Protein AF-A0A4V2GDL2-F1 (afdb_monomer)

Structure (mmCIF, N/CA/C/O backbone):
data_AF-A0A4V2GDL2-F1
#
_entry.id   AF-A0A4V2GDL2-F1
#
loop_
_atom_site.group_PDB
_atom_site.id
_atom_site.type_symbol
_atom_site.label_atom_id
_atom_site.label_alt_id
_atom_site.label_comp_id
_atom_site.label_asym_id
_atom_site.label_entity_id
_atom_site.label_seq_id
_atom_site.pdbx_PDB_ins_code
_atom_site.Cartn_x
_atom_site.Cartn_y
_atom_site.Cartn_z
_atom_site.occupancy
_atom_site.B_iso_or_equiv
_atom_site.auth_seq_id
_atom_site.auth_comp_id
_atom_site.auth_asym_id
_atom_site.auth_atom_id
_atom_site.pdbx_PDB_model_num
ATOM 1 N N . MET A 1 1 ? 11.907 3.467 -15.806 1.00 55.88 1 MET A N 1
ATOM 2 C CA . MET A 1 1 ? 11.572 4.169 -14.546 1.00 55.88 1 MET A CA 1
ATOM 3 C C . MET A 1 1 ? 10.064 4.103 -14.347 1.00 55.88 1 MET A C 1
ATOM 5 O O . MET A 1 1 ? 9.341 4.509 -15.246 1.00 55.88 1 MET A O 1
ATOM 9 N N . LEU A 1 2 ? 9.582 3.550 -13.229 1.00 68.50 2 LEU A N 1
ATOM 10 C CA . LEU A 1 2 ? 8.146 3.428 -12.927 1.00 68.50 2 LEU A CA 1
ATOM 11 C C . LEU A 1 2 ? 7.636 4.712 -12.253 1.00 68.50 2 LEU A C 1
ATOM 13 O O . LEU A 1 2 ? 7.306 4.716 -11.073 1.00 68.50 2 LEU A O 1
ATOM 17 N N . VAL A 1 3 ? 7.599 5.824 -12.992 1.00 72.19 3 VAL A N 1
ATOM 18 C CA . VAL A 1 3 ? 7.192 7.138 -12.443 1.00 72.19 3 VAL A CA 1
ATOM 19 C C . VAL A 1 3 ? 5.778 7.085 -11.831 1.00 72.19 3 VAL A C 1
ATOM 21 O O . VAL A 1 3 ? 5.498 7.749 -10.837 1.00 72.19 3 VAL A O 1
ATOM 24 N N . GLY A 1 4 ? 4.907 6.216 -12.357 1.00 79.56 4 GLY A N 1
ATOM 25 C CA . GLY A 1 4 ? 3.554 5.992 -11.841 1.00 79.56 4 GLY A CA 1
ATOM 26 C C . GLY A 1 4 ? 3.469 5.335 -10.455 1.00 79.56 4 GLY A C 1
ATOM 27 O O . GLY A 1 4 ? 2.401 5.376 -9.845 1.00 79.56 4 GLY A O 1
ATOM 28 N N . THR A 1 5 ? 4.560 4.772 -9.917 1.00 84.81 5 THR A N 1
ATOM 29 C CA . THR A 1 5 ? 4.551 4.134 -8.587 1.00 84.81 5 THR A CA 1
ATOM 30 C C . THR A 1 5 ? 4.187 5.123 -7.486 1.00 84.81 5 THR A C 1
ATOM 32 O O . THR A 1 5 ? 3.469 4.753 -6.564 1.00 84.81 5 THR A O 1
ATOM 35 N N . PHE A 1 6 ? 4.590 6.391 -7.609 1.00 86.75 6 PHE A N 1
ATOM 36 C CA . PHE A 1 6 ? 4.191 7.448 -6.677 1.00 86.75 6 PHE A CA 1
ATOM 37 C C . PHE A 1 6 ? 2.664 7.581 -6.575 1.00 86.75 6 PHE A C 1
ATOM 39 O O . PHE A 1 6 ? 2.104 7.561 -5.480 1.00 86.75 6 PHE A O 1
ATOM 46 N N . VAL A 1 7 ? 1.985 7.663 -7.723 1.00 89.50 7 VAL A N 1
ATOM 47 C CA . VAL A 1 7 ? 0.522 7.791 -7.782 1.00 89.50 7 VAL A CA 1
ATOM 48 C C . VAL A 1 7 ? -0.136 6.543 -7.196 1.00 89.50 7 VAL A C 1
ATOM 50 O O . VAL A 1 7 ? -1.041 6.652 -6.370 1.00 89.50 7 VAL A O 1
ATOM 53 N N . GLY A 1 8 ? 0.364 5.357 -7.560 1.00 88.31 8 GLY A N 1
ATOM 54 C CA . GLY A 1 8 ? -0.108 4.092 -6.995 1.00 88.31 8 GLY A CA 1
ATOM 55 C C . GLY A 1 8 ? 0.044 4.030 -5.473 1.00 88.31 8 GLY A C 1
ATOM 56 O O . GLY A 1 8 ? -0.871 3.594 -4.779 1.00 88.31 8 GLY A O 1
ATOM 57 N N . LEU A 1 9 ? 1.159 4.527 -4.941 1.00 91.06 9 LEU A N 1
ATOM 58 C CA . LEU A 1 9 ? 1.449 4.541 -3.510 1.00 91.06 9 LEU A CA 1
ATOM 59 C C . LEU A 1 9 ? 0.486 5.461 -2.751 1.00 91.06 9 LEU A C 1
ATOM 61 O O . LEU A 1 9 ? -0.058 5.048 -1.729 1.00 91.06 9 LEU A O 1
ATOM 65 N N . VAL A 1 10 ? 0.184 6.651 -3.282 1.00 92.88 10 VAL A N 1
ATOM 66 C CA . VAL A 1 10 ? -0.840 7.543 -2.707 1.00 92.88 10 VAL A CA 1
ATOM 67 C C . VAL A 1 10 ? -2.207 6.859 -2.674 1.00 92.88 10 VAL A C 1
ATOM 69 O O . VAL A 1 10 ? -2.852 6.830 -1.626 1.00 92.88 10 VAL A O 1
ATOM 72 N N . VAL A 1 11 ? -2.640 6.270 -3.793 1.00 94.00 11 VAL A N 1
ATOM 73 C CA . VAL A 1 11 ? -3.942 5.591 -3.890 1.00 94.00 11 VAL A CA 1
ATOM 74 C C . VAL A 1 11 ? -4.044 4.465 -2.865 1.00 94.00 11 VAL A C 1
ATOM 76 O O . VAL A 1 11 ? -5.012 4.396 -2.109 1.00 94.00 11 VAL A O 1
ATOM 79 N N . VAL A 1 12 ? -3.032 3.603 -2.798 1.00 94.31 12 VAL A N 1
ATOM 80 C CA . VAL A 1 12 ? -3.029 2.440 -1.908 1.00 94.31 12 VAL A CA 1
ATOM 81 C C . VAL A 1 12 ? -3.000 2.848 -0.430 1.00 94.31 12 VAL A C 1
ATOM 83 O O . VAL A 1 12 ? -3.705 2.247 0.381 1.00 94.31 12 VAL A O 1
ATOM 86 N N . VAL A 1 13 ? -2.263 3.905 -0.076 1.00 93.38 13 VAL A N 1
ATOM 87 C CA . VAL A 1 13 ? -2.258 4.471 1.282 1.00 93.38 13 VAL A CA 1
ATOM 88 C C . VAL A 1 13 ? -3.645 4.990 1.672 1.00 93.38 13 VAL A C 1
ATOM 90 O O . VAL A 1 13 ? -4.145 4.676 2.755 1.00 93.38 13 VAL A O 1
ATOM 93 N N . VAL A 1 14 ? -4.309 5.737 0.785 1.00 93.44 14 VAL A N 1
ATOM 94 C CA . VAL A 1 14 ? -5.670 6.242 1.031 1.00 93.44 14 VAL A CA 1
ATOM 95 C C . VAL A 1 14 ? -6.654 5.084 1.197 1.00 93.44 14 VAL A C 1
ATOM 97 O O . VAL A 1 14 ? -7.435 5.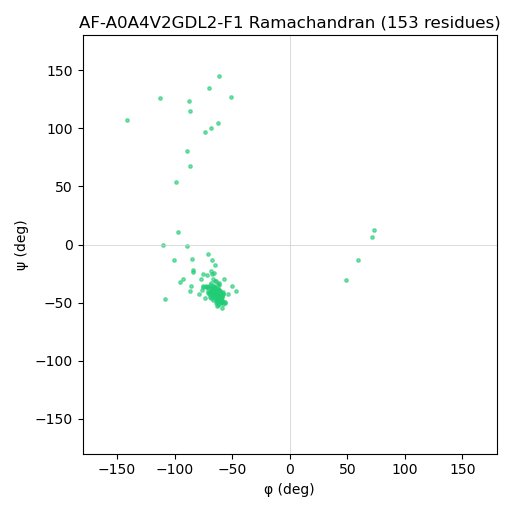077 2.150 1.00 93.44 14 VAL A O 1
ATOM 100 N N . VAL A 1 15 ? -6.594 4.086 0.309 1.00 92.62 15 VAL A N 1
ATOM 101 C CA . VAL A 1 15 ? -7.449 2.892 0.362 1.00 92.62 15 VAL A CA 1
ATOM 102 C C . VAL A 1 15 ? -7.237 2.129 1.670 1.00 92.62 15 VAL A C 1
ATOM 104 O O . VAL A 1 15 ? -8.216 1.828 2.352 1.00 92.62 15 VAL A O 1
ATOM 107 N N . GLY A 1 16 ? -5.987 1.877 2.072 1.00 89.88 16 GLY A N 1
ATOM 108 C CA . GLY A 1 16 ? -5.660 1.176 3.317 1.00 89.88 16 GLY A CA 1
ATOM 109 C C . GLY A 1 16 ? -6.202 1.886 4.562 1.00 89.88 16 GLY A C 1
ATOM 110 O O . GLY A 1 16 ? -6.859 1.263 5.399 1.00 89.88 16 GLY A O 1
ATOM 111 N N . ALA A 1 17 ? -6.014 3.205 4.658 1.00 90.88 17 ALA A N 1
ATOM 112 C CA . ALA A 1 17 ? -6.530 4.005 5.770 1.00 90.88 17 ALA A CA 1
ATOM 113 C C . ALA A 1 17 ? -8.072 4.083 5.780 1.00 90.88 17 ALA A C 1
ATOM 115 O O . ALA A 1 17 ? -8.715 3.995 6.835 1.00 90.88 17 ALA A O 1
ATOM 116 N N . MET A 1 18 ? -8.704 4.226 4.612 1.00 89.75 18 MET A N 1
ATOM 117 C CA . MET A 1 18 ? -10.165 4.282 4.499 1.00 89.75 18 MET A CA 1
ATOM 118 C C . MET A 1 18 ? -10.837 2.947 4.809 1.00 89.75 18 MET A C 1
ATOM 120 O O . MET A 1 18 ? -11.901 2.949 5.428 1.00 89.75 18 MET A O 1
ATOM 124 N N . PHE A 1 19 ? -10.208 1.826 4.451 1.00 88.69 19 PHE A N 1
ATOM 125 C CA . PHE A 1 19 ? -10.763 0.488 4.645 1.00 88.69 19 PHE A CA 1
ATOM 126 C C . PHE A 1 19 ? -11.188 0.238 6.097 1.00 88.69 19 PHE A C 1
ATOM 128 O O . PHE A 1 19 ? -12.282 -0.260 6.352 1.00 88.69 19 PHE A O 1
ATOM 135 N N . ILE A 1 20 ? -10.371 0.665 7.064 1.00 84.12 20 ILE A N 1
ATOM 136 C CA . ILE A 1 20 ? -10.699 0.516 8.484 1.00 84.12 20 ILE A CA 1
ATOM 137 C C . ILE A 1 20 ? -11.548 1.676 9.028 1.00 84.12 20 ILE A C 1
ATOM 139 O O . ILE A 1 20 ? -12.494 1.451 9.783 1.00 84.12 20 ILE A O 1
ATOM 143 N N . THR A 1 21 ? -11.270 2.924 8.633 1.00 84.12 21 THR A N 1
ATOM 144 C CA . THR A 1 21 ? -12.024 4.088 9.142 1.00 84.12 21 THR A CA 1
ATOM 145 C C . THR A 1 21 ? -13.485 4.118 8.685 1.00 84.12 21 THR A C 1
ATOM 147 O O . THR A 1 21 ? -14.341 4.635 9.406 1.00 84.12 21 THR A O 1
ATOM 150 N N . ALA A 1 22 ? -13.812 3.494 7.550 1.00 82.62 22 ALA A N 1
ATOM 151 C CA . ALA A 1 22 ? -15.188 3.328 7.088 1.00 82.62 22 ALA A CA 1
ATOM 152 C C . ALA A 1 22 ? -16.041 2.482 8.050 1.00 82.62 22 ALA A C 1
ATOM 154 O O . ALA A 1 22 ? -17.228 2.763 8.228 1.00 82.62 22 ALA A O 1
ATOM 155 N N . GLU A 1 23 ? -15.446 1.489 8.712 1.00 80.44 23 GLU A N 1
ATOM 156 C CA . GLU A 1 23 ? -16.153 0.653 9.683 1.00 80.44 23 GLU A CA 1
ATOM 157 C C . GLU A 1 23 ? -16.392 1.354 11.016 1.00 80.44 23 GLU A C 1
ATOM 159 O O . GLU A 1 23 ? -17.465 1.195 11.601 1.00 80.44 23 GLU A O 1
ATOM 164 N N . TYR A 1 24 ? -15.436 2.178 11.466 1.00 78.06 24 TYR A N 1
ATOM 165 C CA . TYR A 1 24 ? -15.639 3.053 12.624 1.00 78.06 24 TYR A CA 1
ATOM 166 C C . TYR A 1 24 ? -16.826 3.993 12.387 1.00 78.06 24 TYR A C 1
ATOM 168 O O . TYR A 1 24 ? -17.673 4.152 13.264 1.00 78.06 24 TYR A O 1
ATOM 176 N N . ARG A 1 25 ? -16.928 4.564 11.180 1.00 74.38 25 ARG A N 1
ATOM 177 C CA . ARG A 1 25 ? -17.980 5.527 10.827 1.00 74.38 25 ARG A CA 1
ATOM 178 C C . ARG A 1 25 ? -19.376 4.904 10.748 1.00 74.38 25 ARG A C 1
ATOM 180 O O . ARG A 1 25 ? -20.350 5.571 11.072 1.00 74.38 25 ARG A O 1
ATOM 187 N N . ARG A 1 26 ? -19.476 3.638 10.328 1.00 75.06 26 ARG A N 1
ATOM 188 C CA . ARG A 1 26 ? -20.748 2.896 10.222 1.00 75.06 26 ARG A CA 1
ATOM 189 C C . ARG A 1 26 ? -21.135 2.149 11.505 1.00 75.06 26 ARG A C 1
ATOM 191 O O . ARG A 1 26 ? -22.169 1.497 11.529 1.00 75.06 26 ARG A O 1
ATOM 198 N N . GLY A 1 27 ? -20.312 2.202 12.557 1.00 65.75 27 GLY A N 1
ATOM 199 C CA . GLY A 1 27 ? -20.581 1.514 13.827 1.00 65.75 27 GLY A CA 1
ATOM 200 C C . GLY A 1 27 ? -20.438 -0.015 13.782 1.00 65.75 27 GLY A C 1
ATOM 201 O O . GLY A 1 27 ? -20.700 -0.675 14.788 1.00 65.75 27 GLY A O 1
ATOM 202 N N . LEU A 1 28 ? -19.959 -0.575 12.663 1.00 65.50 28 LEU A N 1
ATOM 203 C CA . LEU A 1 28 ? -19.867 -2.023 12.408 1.00 65.50 28 LEU A CA 1
ATOM 204 C C . LEU A 1 28 ? -18.889 -2.747 13.340 1.00 65.50 28 LEU A C 1
ATOM 206 O O . LEU A 1 28 ? -18.964 -3.955 13.527 1.00 65.50 28 LEU A O 1
ATOM 210 N N . ILE A 1 29 ? -17.993 -2.012 13.994 1.00 64.25 29 ILE A N 1
ATOM 211 C CA . ILE A 1 29 ? -17.064 -2.590 14.966 1.00 64.25 29 ILE A CA 1
ATOM 212 C C . ILE A 1 29 ? -17.816 -3.231 16.136 1.00 64.25 29 ILE A C 1
ATOM 214 O O . ILE A 1 29 ? -17.366 -4.250 16.644 1.00 64.25 29 ILE A O 1
ATOM 218 N N . ARG A 1 30 ? -18.978 -2.704 16.548 1.00 59.97 30 ARG A N 1
ATOM 219 C CA . ARG A 1 30 ? -19.742 -3.313 17.651 1.00 59.97 30 ARG A CA 1
ATOM 220 C C . ARG A 1 30 ? -20.334 -4.665 17.252 1.00 59.97 30 ARG A C 1
ATOM 222 O O . ARG A 1 30 ? -20.190 -5.607 18.016 1.00 59.97 30 ARG A O 1
ATOM 229 N N . THR A 1 31 ? -20.901 -4.780 16.049 1.00 60.78 31 THR A N 1
ATOM 230 C CA . THR A 1 31 ? -21.492 -6.030 15.533 1.00 60.78 31 THR A CA 1
ATOM 231 C C . THR A 1 31 ? -20.445 -7.116 15.287 1.00 60.78 31 THR A C 1
ATOM 233 O O . THR A 1 31 ? -20.686 -8.290 15.558 1.00 60.78 31 THR A O 1
ATOM 236 N N . THR A 1 32 ? -19.247 -6.741 14.835 1.00 60.53 32 THR A N 1
ATOM 237 C CA . THR A 1 32 ? -18.150 -7.700 14.636 1.00 60.53 32 THR A CA 1
ATOM 238 C C . THR A 1 32 ? -17.573 -8.176 15.970 1.00 60.53 32 THR A C 1
ATOM 240 O O . THR A 1 32 ? 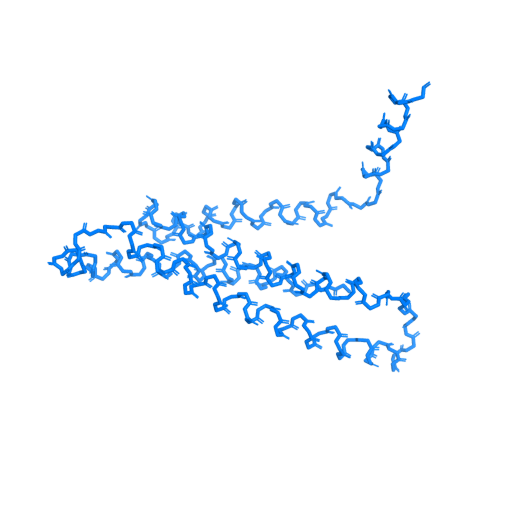-17.235 -9.347 16.118 1.00 60.53 32 THR A O 1
ATOM 243 N N . LEU A 1 33 ? -17.497 -7.289 16.968 1.00 58.12 33 LEU A N 1
ATOM 244 C CA . LEU A 1 33 ? -16.977 -7.618 18.296 1.00 58.12 33 LEU A CA 1
ATOM 245 C C . LEU A 1 33 ? -17.948 -8.430 19.155 1.00 58.12 33 LEU A C 1
ATOM 247 O O . LEU A 1 33 ? -17.489 -9.172 20.019 1.00 58.12 33 LEU A O 1
ATOM 251 N N . THR A 1 34 ? -19.258 -8.329 18.918 1.00 59.28 34 THR A N 1
ATOM 252 C CA . THR A 1 34 ? -20.244 -9.217 19.551 1.00 59.28 34 THR A CA 1
ATOM 253 C C . THR A 1 34 ? -20.194 -10.638 18.989 1.00 59.28 34 THR A C 1
ATOM 255 O O . THR A 1 34 ? -20.534 -11.574 19.700 1.00 59.28 34 THR A O 1
ATOM 258 N N . ALA A 1 35 ? -19.745 -10.811 17.740 1.00 60.69 35 ALA A N 1
ATOM 259 C CA . ALA A 1 35 ? -19.631 -12.117 17.085 1.00 60.69 35 ALA A CA 1
ATOM 260 C C . ALA A 1 35 ? -18.238 -12.765 17.237 1.00 60.69 35 ALA A C 1
ATOM 262 O O . ALA A 1 35 ? -18.123 -13.987 17.247 1.00 60.69 35 ALA A O 1
ATOM 263 N N . SER A 1 36 ? -17.167 -11.971 17.361 1.00 56.25 36 SER A N 1
ATOM 264 C CA . SER A 1 36 ? -15.803 -12.466 17.572 1.00 56.25 36 SER A CA 1
ATOM 265 C C . SER A 1 36 ? -15.033 -11.562 18.551 1.00 56.25 36 SER A C 1
ATOM 267 O O . SER A 1 36 ? -14.618 -10.460 18.181 1.00 56.25 36 SER A O 1
ATOM 269 N N . PRO A 1 37 ? -14.788 -12.001 19.801 1.00 58.56 37 PRO A N 1
ATOM 270 C CA . PRO A 1 37 ? -14.144 -11.169 20.825 1.00 58.56 37 PRO A CA 1
ATOM 271 C C . PRO A 1 37 ? -12.640 -10.916 20.576 1.00 58.56 37 PRO A C 1
ATOM 273 O O . PRO A 1 37 ? -12.022 -10.089 21.249 1.00 58.56 37 PRO A O 1
ATOM 276 N N . GLN A 1 38 ? -12.022 -11.579 19.590 1.00 66.88 38 GLN A N 1
ATOM 277 C CA . GLN A 1 38 ? -10.582 -11.498 19.314 1.00 66.88 38 GLN A CA 1
ATOM 278 C C . GLN A 1 38 ? -10.243 -10.356 18.342 1.00 66.88 38 GLN A C 1
ATOM 280 O O . GLN A 1 38 ? -9.999 -10.566 17.152 1.00 66.88 38 GLN A O 1
ATOM 285 N N . ARG A 1 39 ? -10.165 -9.129 18.876 1.00 67.31 39 ARG A N 1
ATOM 286 C CA . ARG A 1 39 ? -9.916 -7.881 18.116 1.00 67.31 39 ARG A CA 1
ATOM 287 C C . ARG A 1 39 ? -8.708 -7.937 17.170 1.00 67.31 39 ARG A C 1
ATOM 289 O O . ARG A 1 39 ? -8.745 -7.359 16.087 1.00 67.31 39 ARG A O 1
ATOM 296 N N . ILE A 1 40 ? -7.652 -8.646 17.569 1.00 74.50 40 ILE A N 1
ATOM 297 C CA . ILE A 1 40 ? -6.397 -8.752 16.811 1.00 74.50 40 ILE A CA 1
ATOM 298 C C . ILE A 1 40 ? -6.563 -9.635 15.566 1.00 74.50 40 ILE A C 1
ATOM 300 O O . ILE A 1 40 ? -6.013 -9.310 14.518 1.00 74.50 40 ILE A O 1
ATOM 304 N N . ARG A 1 41 ? -7.364 -10.709 15.628 1.00 82.12 41 ARG A N 1
ATOM 305 C CA . ARG A 1 41 ? -7.551 -11.629 14.489 1.00 82.12 41 ARG A CA 1
ATOM 306 C C . ARG A 1 41 ? -8.301 -10.976 13.338 1.00 82.12 41 ARG A C 1
ATOM 308 O O . ARG A 1 41 ? -7.922 -11.161 12.188 1.00 82.12 41 ARG A O 1
ATOM 315 N N . VAL A 1 42 ? -9.313 -10.164 13.641 1.00 81.31 42 VAL A N 1
ATOM 316 C CA . VAL A 1 42 ? -10.056 -9.413 12.618 1.00 81.31 42 VAL A CA 1
ATOM 317 C C . VAL A 1 42 ? -9.148 -8.391 11.934 1.00 81.31 42 VAL A C 1
ATOM 319 O O . VAL A 1 42 ? -9.172 -8.262 10.712 1.00 81.31 42 VAL A O 1
ATOM 322 N N . LEU A 1 43 ? -8.311 -7.687 12.702 1.00 83.50 43 LEU A N 1
ATOM 323 C CA . LEU A 1 43 ? -7.368 -6.722 12.141 1.00 83.50 43 LEU A CA 1
ATOM 324 C C . LEU A 1 43 ? -6.293 -7.410 11.285 1.00 83.50 43 LEU A C 1
ATOM 326 O O . LEU A 1 43 ? -6.010 -6.944 10.185 1.00 83.50 43 LEU A O 1
ATOM 330 N N . ALA A 1 44 ? -5.752 -8.538 11.752 1.00 86.19 44 ALA A N 1
ATOM 331 C CA . ALA A 1 44 ? -4.785 -9.336 11.004 1.00 86.19 44 ALA A CA 1
ATOM 332 C C . ALA A 1 44 ? -5.381 -9.868 9.693 1.00 86.19 44 ALA A C 1
ATOM 334 O O . ALA A 1 44 ? -4.752 -9.740 8.649 1.00 86.19 44 ALA A O 1
ATOM 335 N N . ALA A 1 45 ? -6.615 -10.381 9.714 1.00 88.88 45 ALA A N 1
ATOM 336 C CA . ALA A 1 45 ? -7.298 -10.839 8.506 1.00 88.88 45 ALA A CA 1
ATOM 337 C C . ALA 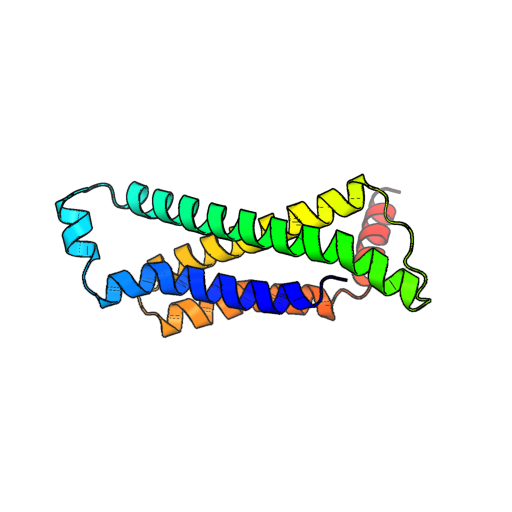A 1 45 ? -7.435 -9.711 7.471 1.00 88.88 45 ALA A C 1
ATOM 339 O O . ALA A 1 45 ? -7.129 -9.898 6.297 1.00 88.88 45 ALA A O 1
ATOM 340 N N . LYS A 1 46 ? -7.819 -8.507 7.906 1.00 88.94 46 LYS A N 1
ATOM 341 C CA . LYS A 1 46 ? -7.902 -7.342 7.016 1.00 88.94 46 LYS A CA 1
ATOM 342 C C . LYS A 1 46 ? -6.552 -6.898 6.483 1.00 88.94 46 LYS A C 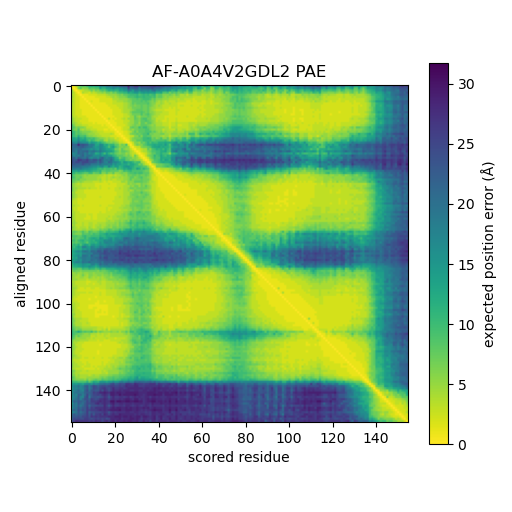1
ATOM 344 O O . LYS A 1 46 ? -6.461 -6.560 5.308 1.00 88.94 46 LYS A O 1
ATOM 349 N N . ALA A 1 47 ? -5.524 -6.901 7.326 1.00 91.56 47 ALA A N 1
ATOM 350 C CA . ALA A 1 47 ? -4.165 -6.594 6.904 1.00 91.56 47 ALA A CA 1
ATOM 351 C C . ALA A 1 47 ? -3.694 -7.584 5.829 1.00 91.56 47 ALA A C 1
ATOM 353 O O . ALA A 1 47 ? -3.172 -7.157 4.804 1.00 91.56 47 ALA A O 1
ATOM 354 N N . VAL A 1 48 ? -3.957 -8.882 6.011 1.00 93.75 48 VAL A N 1
ATOM 355 C CA . VAL A 1 48 ? -3.644 -9.921 5.019 1.00 93.75 48 VAL A CA 1
ATOM 356 C C . VAL A 1 48 ? -4.406 -9.686 3.717 1.00 93.75 48 VAL A C 1
ATOM 358 O O . VAL A 1 48 ? -3.794 -9.704 2.656 1.00 93.75 48 VAL A O 1
ATOM 361 N N . VAL A 1 49 ? -5.713 -9.417 3.775 1.00 94.94 49 VAL A N 1
ATOM 362 C CA . VAL A 1 49 ? -6.530 -9.171 2.574 1.00 94.94 49 VAL A CA 1
ATOM 363 C C . VAL A 1 49 ? -6.049 -7.932 1.823 1.00 94.94 49 VAL A C 1
ATO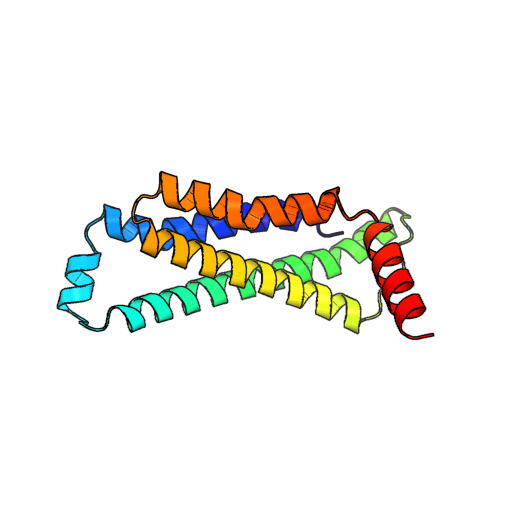M 365 O O . VAL A 1 49 ? -5.770 -8.007 0.629 1.00 94.94 49 VAL A O 1
ATOM 368 N N . VAL A 1 50 ? -5.909 -6.797 2.512 1.00 93.69 50 VAL A N 1
ATOM 369 C CA . VAL A 1 50 ? -5.465 -5.541 1.893 1.00 93.69 50 VAL A CA 1
ATOM 370 C C . VAL A 1 50 ? -4.051 -5.689 1.337 1.00 93.69 50 VAL A C 1
ATOM 372 O O . VAL A 1 50 ? -3.814 -5.303 0.194 1.00 93.69 50 VAL A O 1
ATOM 375 N N . GLY A 1 51 ? -3.135 -6.298 2.093 1.00 92.56 51 GLY A N 1
ATOM 376 C CA . GLY A 1 51 ? -1.768 -6.569 1.651 1.00 92.56 51 GLY A CA 1
ATOM 377 C C . GLY A 1 51 ? -1.713 -7.486 0.429 1.00 92.56 51 GLY A C 1
ATOM 378 O O . GLY A 1 51 ? -1.033 -7.165 -0.537 1.00 92.56 51 GLY A O 1
ATOM 379 N N . ALA A 1 52 ? -2.472 -8.584 0.412 1.00 94.31 52 ALA A N 1
ATOM 380 C CA . ALA A 1 52 ? -2.494 -9.518 -0.713 1.00 94.31 52 ALA A CA 1
ATOM 381 C C . ALA A 1 52 ? -3.067 -8.877 -1.986 1.00 94.31 52 ALA A C 1
ATOM 383 O O . ALA A 1 52 ? -2.464 -8.975 -3.053 1.00 94.31 52 ALA A O 1
ATOM 384 N N . VAL A 1 53 ? -4.198 -8.174 -1.877 1.00 95.69 53 VAL A N 1
ATOM 385 C CA . VAL A 1 53 ? -4.838 -7.503 -3.021 1.00 95.69 53 VAL A CA 1
ATOM 386 C C . VAL A 1 53 ? -3.909 -6.447 -3.615 1.00 95.69 53 VAL A C 1
ATOM 388 O O . VAL A 1 53 ? -3.718 -6.393 -4.831 1.00 95.69 53 VAL A O 1
ATOM 391 N N . THR A 1 54 ? -3.298 -5.621 -2.768 1.00 93.69 54 THR A N 1
ATOM 392 C CA . THR A 1 54 ? -2.394 -4.549 -3.214 1.00 93.69 54 THR A CA 1
ATOM 393 C C . THR A 1 54 ? -1.078 -5.094 -3.759 1.00 93.69 54 THR A C 1
ATOM 395 O O . THR A 1 54 ? -0.605 -4.588 -4.775 1.00 93.69 54 THR A O 1
ATOM 398 N N . PHE A 1 55 ? -0.544 -6.171 -3.172 1.00 94.69 55 PHE A N 1
ATOM 399 C CA . PHE A 1 55 ? 0.617 -6.884 -3.699 1.00 94.69 55 PHE A CA 1
ATOM 400 C C . PHE A 1 55 ? 0.355 -7.407 -5.110 1.00 94.69 55 PHE A C 1
ATOM 402 O O . PHE A 1 55 ? 1.098 -7.074 -6.027 1.00 94.69 55 PHE A O 1
ATOM 409 N N . VAL A 1 56 ? -0.720 -8.179 -5.301 1.00 95.81 56 VAL A N 1
ATOM 410 C CA . VAL A 1 56 ? -1.063 -8.773 -6.602 1.00 95.81 56 VAL A CA 1
ATOM 411 C C . VAL A 1 56 ? -1.320 -7.685 -7.640 1.00 95.81 56 VAL A C 1
ATOM 413 O O . VAL A 1 56 ? -0.782 -7.748 -8.743 1.00 95.81 56 VAL A O 1
ATOM 416 N N . THR A 1 57 ? -2.075 -6.646 -7.281 1.00 92.69 57 THR A N 1
ATOM 417 C CA . THR A 1 57 ? -2.369 -5.529 -8.192 1.00 92.69 57 THR A CA 1
ATOM 418 C C . THR A 1 57 ? -1.091 -4.790 -8.597 1.00 92.69 57 THR A C 1
ATOM 420 O O . THR A 1 57 ? -0.873 -4.533 -9.780 1.00 92.69 57 THR A O 1
ATOM 423 N N . GLY A 1 58 ? -0.215 -4.484 -7.634 1.00 91.56 58 GLY A N 1
ATOM 424 C CA . GLY A 1 58 ? 1.063 -3.818 -7.884 1.00 91.56 58 GLY A CA 1
ATOM 425 C C . GLY A 1 58 ? 2.029 -4.670 -8.705 1.00 91.56 58 GLY A C 1
ATOM 426 O O . GLY A 1 58 ? 2.676 -4.158 -9.616 1.00 91.56 58 GLY A O 1
ATOM 427 N N . LEU A 1 59 ? 2.083 -5.974 -8.428 1.00 92.25 59 LEU A N 1
ATOM 428 C CA . LEU A 1 59 ? 2.899 -6.939 -9.158 1.00 92.25 59 LEU A CA 1
ATOM 429 C C . LEU A 1 59 ? 2.473 -7.019 -10.627 1.00 92.25 59 LEU A C 1
ATOM 431 O O . LEU A 1 59 ? 3.318 -6.917 -11.514 1.00 92.25 59 LEU A O 1
ATOM 435 N N . LEU A 1 60 ? 1.167 -7.146 -10.888 1.00 92.00 60 LEU A N 1
ATOM 436 C CA . LEU A 1 60 ? 0.618 -7.187 -12.244 1.00 92.00 60 LEU A CA 1
ATOM 437 C C . LEU A 1 60 ? 0.862 -5.871 -12.983 1.00 92.00 60 LEU A C 1
ATOM 439 O O . LEU A 1 60 ? 1.338 -5.888 -14.116 1.00 92.00 60 LEU A O 1
ATOM 443 N N . ALA A 1 61 ? 0.604 -4.731 -12.338 1.00 89.81 61 ALA A N 1
ATOM 444 C CA . ALA A 1 61 ? 0.854 -3.422 -12.932 1.00 89.81 61 ALA A CA 1
ATOM 445 C C . ALA A 1 61 ? 2.338 -3.240 -13.292 1.00 89.81 61 ALA A C 1
ATOM 447 O O . ALA A 1 61 ? 2.659 -2.841 -14.411 1.00 89.81 61 ALA A O 1
ATOM 448 N N . ALA A 1 62 ? 3.253 -3.585 -12.381 1.00 87.31 62 ALA A N 1
ATOM 449 C CA . ALA A 1 62 ? 4.687 -3.492 -12.627 1.00 87.31 62 ALA A CA 1
ATOM 450 C C . ALA A 1 62 ? 5.144 -4.459 -13.729 1.00 87.31 62 ALA A C 1
ATOM 452 O O . ALA A 1 62 ? 5.905 -4.055 -14.605 1.00 87.31 62 ALA A O 1
ATOM 453 N N . ALA A 1 63 ? 4.649 -5.700 -13.739 1.00 86.94 63 ALA A N 1
ATOM 454 C CA . ALA A 1 63 ? 4.962 -6.680 -14.777 1.00 86.94 63 ALA A CA 1
ATOM 455 C C . ALA A 1 63 ? 4.511 -6.206 -16.167 1.00 86.94 63 ALA A C 1
ATOM 457 O O . ALA A 1 63 ? 5.284 -6.278 -17.122 1.00 86.94 63 ALA A O 1
ATOM 458 N N . VAL A 1 64 ? 3.296 -5.656 -16.273 1.00 86.94 64 VAL A N 1
ATOM 459 C CA . VAL A 1 64 ? 2.775 -5.072 -17.517 1.00 86.94 64 VAL A CA 1
ATOM 460 C C . VAL A 1 64 ? 3.656 -3.906 -17.959 1.00 86.94 64 VAL A C 1
ATOM 462 O O . VAL A 1 64 ? 4.134 -3.886 -19.090 1.00 86.94 64 VAL A O 1
ATOM 465 N N . VAL A 1 65 ? 3.944 -2.950 -17.076 1.00 86.38 65 VAL A N 1
ATOM 466 C CA . VAL A 1 65 ? 4.739 -1.774 -17.457 1.00 86.38 65 VAL A CA 1
ATOM 467 C C . VAL A 1 65 ? 6.170 -2.154 -17.844 1.00 86.38 65 VAL A C 1
ATOM 469 O O . VAL A 1 65 ? 6.703 -1.582 -18.790 1.00 86.38 65 VAL A O 1
ATOM 472 N N . VAL A 1 66 ? 6.794 -3.129 -17.180 1.00 82.62 66 VAL A N 1
ATOM 473 C CA . VAL A 1 66 ? 8.139 -3.601 -17.549 1.00 82.62 66 VAL A CA 1
ATOM 474 C C . VAL A 1 66 ? 8.115 -4.326 -18.900 1.00 82.62 66 VAL A C 1
ATOM 476 O O . VAL A 1 66 ? 8.916 -3.998 -19.774 1.00 82.62 66 VAL A O 1
ATOM 479 N N . ALA A 1 67 ? 7.161 -5.233 -19.126 1.00 80.88 67 ALA A N 1
ATOM 480 C CA . ALA A 1 67 ? 7.070 -5.995 -20.373 1.00 80.88 67 ALA A CA 1
ATOM 481 C C . ALA A 1 67 ? 6.735 -5.116 -21.592 1.00 80.88 67 ALA A C 1
ATOM 483 O O . ALA A 1 67 ? 7.330 -5.268 -22.663 1.00 80.88 67 ALA A O 1
ATOM 484 N N . PHE A 1 68 ? 5.788 -4.186 -21.444 1.00 78.81 68 PHE A N 1
ATOM 485 C CA . PHE A 1 68 ? 5.350 -3.309 -22.532 1.00 78.81 68 PHE A CA 1
ATOM 486 C C . PHE A 1 68 ? 6.227 -2.065 -22.676 1.00 78.81 68 PHE A C 1
ATOM 488 O O . PHE A 1 68 ? 6.511 -1.647 -23.798 1.00 78.81 68 PHE A O 1
ATOM 495 N N . GLY A 1 69 ? 6.719 -1.506 -21.570 1.00 72.00 69 GLY A N 1
ATOM 496 C CA . GLY A 1 69 ? 7.570 -0.317 -21.576 1.00 72.00 69 GLY A CA 1
ATOM 497 C C . GLY A 1 69 ? 8.867 -0.536 -22.347 1.00 72.00 69 GLY A C 1
ATOM 498 O O . GLY A 1 69 ? 9.255 0.326 -23.130 1.00 72.00 69 GLY A O 1
ATOM 499 N N . GLN A 1 70 ? 9.487 -1.715 -22.219 1.00 68.75 70 GLN A N 1
ATOM 500 C CA . GLN A 1 70 ? 10.682 -2.083 -22.991 1.00 68.75 70 GLN A CA 1
ATOM 501 C C . GLN A 1 70 ? 10.403 -2.165 -24.501 1.00 68.75 70 GLN A C 1
ATOM 503 O O . GLN A 1 70 ? 11.235 -1.755 -25.307 1.00 68.75 70 GLN A O 1
ATOM 508 N N . ARG A 1 71 ? 9.228 -2.670 -24.904 1.00 66.38 71 ARG A N 1
ATOM 509 C CA . ARG A 1 71 ? 8.838 -2.769 -26.323 1.00 66.38 71 ARG A CA 1
ATOM 510 C C . ARG A 1 71 ? 8.579 -1.392 -26.933 1.00 66.38 71 ARG A C 1
ATOM 512 O O . ARG A 1 71 ? 9.077 -1.103 -28.015 1.00 66.38 71 ARG A O 1
ATOM 519 N N . VAL A 1 72 ? 7.853 -0.537 -26.216 1.00 68.06 72 VAL A N 1
ATOM 520 C CA . VAL A 1 72 ? 7.518 0.820 -26.670 1.00 68.06 72 VAL A CA 1
ATOM 521 C C . VAL A 1 72 ? 8.756 1.723 -26.708 1.00 68.06 72 VAL A C 1
ATOM 523 O O . VAL A 1 72 ? 8.926 2.467 -27.668 1.00 68.06 72 VAL A O 1
ATOM 526 N N . LEU A 1 73 ? 9.663 1.650 -25.724 1.00 65.00 73 LEU A N 1
ATOM 527 C CA . LEU A 1 73 ? 10.887 2.469 -25.738 1.00 65.00 73 LEU A CA 1
ATOM 528 C C . LEU A 1 73 ? 11.851 2.083 -26.863 1.00 65.00 73 LEU A C 1
ATOM 530 O O . LEU A 1 73 ? 12.433 2.973 -27.481 1.00 65.00 73 LEU A O 1
ATOM 534 N N . ARG A 1 74 ? 11.973 0.785 -27.173 1.00 62.72 74 ARG A N 1
ATOM 535 C CA . ARG A 1 74 ? 12.767 0.318 -28.321 1.00 62.72 74 ARG A CA 1
ATOM 536 C C . ARG A 1 74 ? 12.181 0.791 -29.652 1.00 62.72 74 ARG A C 1
ATOM 538 O O . ARG A 1 74 ? 12.942 1.165 -30.534 1.00 62.72 74 ARG A O 1
ATOM 545 N N . GLY A 1 75 ? 10.851 0.839 -29.772 1.00 62.47 75 GLY A N 1
ATOM 546 C CA . GLY A 1 75 ? 10.170 1.399 -30.945 1.00 62.47 75 GLY A CA 1
ATOM 547 C C . GLY A 1 75 ? 10.372 2.909 -31.128 1.00 62.47 75 GLY A C 1
ATOM 548 O O . GLY A 1 75 ? 10.320 3.392 -32.251 1.00 62.47 75 GLY A O 1
ATOM 549 N N . ASN A 1 76 ? 10.660 3.641 -30.047 1.00 67.44 76 ASN A N 1
ATOM 550 C CA . ASN A 1 76 ? 10.892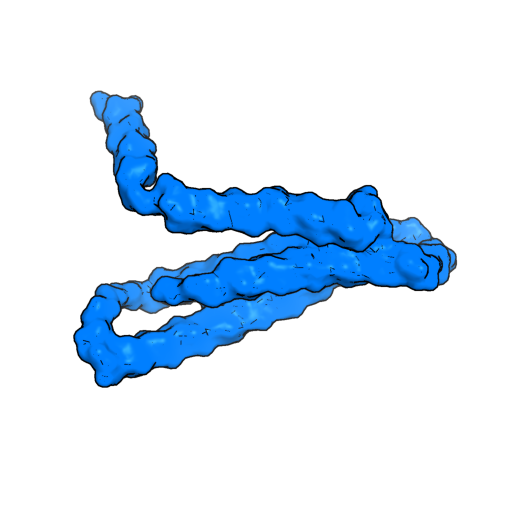 5.090 -30.058 1.00 67.44 76 ASN A CA 1
ATOM 551 C C . ASN A 1 76 ? 12.386 5.481 -30.098 1.00 67.44 76 ASN A C 1
ATOM 553 O O . ASN A 1 76 ? 12.718 6.642 -29.872 1.00 67.44 76 ASN A O 1
ATOM 557 N N . GLY A 1 77 ? 13.300 4.533 -30.343 1.00 56.03 77 GLY A N 1
ATOM 558 C CA . GLY A 1 77 ? 14.736 4.814 -30.495 1.00 56.03 77 GLY A CA 1
ATOM 559 C C . GLY A 1 77 ? 15.483 5.164 -29.200 1.00 56.03 77 GLY A C 1
ATOM 560 O O . GLY A 1 77 ? 16.625 5.618 -29.252 1.00 56.03 77 GLY A O 1
ATOM 561 N N . VAL A 1 78 ? 14.877 4.947 -28.028 1.00 57.62 78 VAL A N 1
ATOM 562 C CA . VAL A 1 78 ? 15.521 5.210 -26.734 1.00 57.62 78 VAL A CA 1
ATOM 563 C C . VAL A 1 78 ? 16.327 3.982 -26.311 1.00 57.62 78 VAL A C 1
ATOM 565 O O . VAL A 1 78 ? 15.764 2.923 -26.025 1.00 57.62 78 VAL A O 1
ATOM 568 N N . TYR A 1 79 ? 17.653 4.124 -26.232 1.00 51.44 79 TYR A N 1
ATOM 569 C CA . TYR A 1 79 ? 18.544 3.088 -25.706 1.00 51.44 79 TYR A CA 1
ATOM 570 C C . TYR A 1 79 ? 18.321 2.902 -24.202 1.00 51.44 79 TYR A C 1
ATOM 572 O O . TYR A 1 79 ? 18.820 3.660 -23.371 1.00 51.44 79 TYR A O 1
ATOM 580 N N . VAL A 1 80 ? 17.570 1.865 -23.843 1.00 57.44 80 VAL A N 1
ATOM 581 C CA . VAL A 1 80 ? 17.454 1.403 -22.458 1.00 57.44 80 VAL A CA 1
ATOM 582 C C . VAL A 1 80 ? 18.588 0.424 -22.198 1.00 57.44 80 VAL A C 1
ATOM 584 O O . VAL A 1 80 ? 18.714 -0.571 -22.912 1.00 57.44 80 VAL A O 1
ATOM 587 N N . HIS A 1 81 ? 19.414 0.700 -21.186 1.00 55.34 81 HIS A N 1
ATOM 588 C CA . HIS A 1 81 ? 20.430 -0.246 -20.726 1.00 55.34 81 HIS A CA 1
ATOM 589 C C . HIS A 1 81 ? 19.770 -1.614 -20.471 1.00 55.34 81 HIS A C 1
ATOM 591 O O . HIS A 1 81 ? 18.769 -1.651 -19.747 1.00 55.34 81 HIS A O 1
ATOM 597 N N . PRO A 1 82 ? 20.272 -2.720 -21.056 1.00 57.16 82 PRO A N 1
ATOM 598 C CA . PRO A 1 82 ? 19.691 -4.035 -20.835 1.00 57.16 82 PRO A CA 1
ATOM 599 C C . PRO A 1 82 ? 19.821 -4.388 -19.352 1.00 57.16 82 PRO A C 1
ATOM 601 O O . PRO A 1 82 ? 20.906 -4.700 -18.864 1.00 57.16 82 PRO A O 1
ATOM 604 N N . ALA A 1 83 ? 18.718 -4.297 -18.612 1.00 63.62 83 ALA A N 1
ATOM 605 C CA . ALA A 1 83 ? 18.667 -4.818 -17.260 1.00 63.62 83 ALA A CA 1
ATOM 606 C C . ALA A 1 83 ? 18.699 -6.347 -17.347 1.00 63.62 83 ALA A C 1
ATOM 608 O O . ALA A 1 83 ? 18.013 -6.951 -18.171 1.00 63.62 83 ALA A O 1
ATOM 609 N N . SER A 1 84 ? 19.512 -6.984 -16.508 1.00 75.50 84 SER A N 1
ATOM 610 C CA . SER A 1 84 ? 19.506 -8.439 -16.406 1.00 75.50 84 SER A CA 1
ATOM 611 C C . SER A 1 84 ? 18.122 -8.920 -15.946 1.00 75.50 84 SER A C 1
ATOM 613 O O . SER A 1 84 ? 17.477 -8.276 -15.114 1.00 75.50 84 SER A O 1
ATOM 615 N N . THR A 1 85 ? 17.671 -10.075 -16.442 1.00 75.69 85 THR A N 1
ATOM 616 C CA . THR A 1 85 ? 16.403 -10.713 -16.034 1.00 75.69 85 THR A CA 1
ATOM 617 C C . THR A 1 85 ? 16.173 -10.774 -14.510 1.00 75.69 85 THR A C 1
ATOM 619 O O . THR A 1 85 ? 15.054 -10.479 -14.079 1.00 75.69 85 THR A O 1
ATOM 622 N N . PRO A 1 86 ? 17.173 -11.057 -13.639 1.00 80.19 86 PRO A N 1
ATOM 623 C CA . PRO A 1 86 ? 16.969 -11.004 -12.188 1.00 80.19 86 PRO A CA 1
ATOM 624 C C . PRO A 1 86 ? 16.703 -9.590 -11.654 1.00 80.19 86 PRO A C 1
ATOM 626 O O . PRO A 1 86 ? 16.010 -9.433 -10.649 1.00 80.19 86 PRO A O 1
ATOM 629 N N . THR A 1 87 ? 17.233 -8.555 -12.304 1.00 81.19 87 THR A N 1
ATOM 630 C CA . THR A 1 87 ? 17.018 -7.159 -11.900 1.00 81.19 87 THR A CA 1
ATOM 631 C C . THR A 1 87 ? 15.583 -6.732 -12.177 1.00 81.19 87 THR A C 1
ATOM 633 O O . THR A 1 87 ? 14.950 -6.118 -11.321 1.00 81.19 87 THR A O 1
ATOM 636 N N . GLU A 1 88 ? 15.030 -7.113 -13.329 1.00 82.12 88 GLU A N 1
ATOM 637 C CA . GLU A 1 88 ? 13.637 -6.814 -13.677 1.00 82.12 88 GLU A CA 1
ATOM 638 C C . GLU A 1 88 ? 12.655 -7.479 -12.706 1.00 82.12 88 GLU A C 1
ATOM 640 O O . GLU A 1 88 ? 11.760 -6.817 -12.177 1.00 82.12 88 GLU A O 1
ATOM 645 N N . LEU A 1 89 ? 12.876 -8.758 -12.384 1.00 85.12 89 LEU A N 1
ATOM 646 C CA . LEU A 1 89 ? 12.080 -9.487 -11.394 1.00 85.12 89 LEU A CA 1
ATOM 647 C C . LEU A 1 89 ? 12.130 -8.826 -10.012 1.00 85.12 89 LEU A C 1
ATOM 649 O O . LEU A 1 89 ? 11.088 -8.639 -9.383 1.00 85.12 89 LEU A O 1
ATOM 653 N N . ARG A 1 90 ? 13.320 -8.420 -9.552 1.00 86.44 90 ARG A N 1
ATOM 654 C CA . ARG A 1 90 ? 13.476 -7.702 -8.276 1.00 86.44 90 ARG A CA 1
ATOM 655 C C . ARG A 1 90 ? 12.708 -6.384 -8.261 1.00 86.44 90 ARG A C 1
ATOM 657 O O . ARG A 1 90 ? 12.089 -6.070 -7.250 1.00 86.44 90 ARG A O 1
ATOM 664 N N . VAL A 1 91 ? 12.706 -5.635 -9.362 1.00 86.06 91 VAL A N 1
ATOM 665 C CA . VAL A 1 91 ? 11.955 -4.373 -9.468 1.00 86.06 91 VAL A CA 1
ATOM 666 C C . VAL A 1 91 ? 10.447 -4.622 -9.433 1.00 86.06 91 VAL A C 1
ATOM 668 O O . VAL A 1 91 ? 9.731 -3.917 -8.721 1.00 86.06 91 VAL A O 1
ATOM 671 N N . ILE A 1 92 ? 9.957 -5.634 -10.152 1.00 89.00 92 ILE A N 1
ATOM 672 C CA . ILE A 1 92 ? 8.529 -5.982 -10.196 1.00 89.00 92 ILE A CA 1
ATOM 673 C C . ILE A 1 92 ? 8.040 -6.416 -8.809 1.00 89.00 92 ILE A C 1
ATOM 675 O O . ILE A 1 92 ? 7.090 -5.841 -8.272 1.00 89.00 92 ILE A O 1
ATOM 679 N N . VAL A 1 93 ? 8.730 -7.381 -8.195 1.00 91.75 93 VAL A N 1
ATOM 680 C CA . VAL A 1 93 ? 8.383 -7.902 -6.865 1.00 91.75 93 VAL A CA 1
ATOM 681 C C . VAL A 1 93 ? 8.548 -6.824 -5.797 1.00 91.75 93 VAL A C 1
ATOM 683 O O . VAL A 1 93 ? 7.670 -6.664 -4.953 1.00 91.75 93 VAL A O 1
ATOM 686 N N . GLY A 1 94 ? 9.626 -6.040 -5.859 1.00 89.50 94 GLY A N 1
ATOM 687 C CA . GLY A 1 94 ? 9.880 -4.940 -4.930 1.00 89.50 94 GLY A CA 1
ATOM 688 C C . GLY A 1 94 ? 8.804 -3.858 -4.991 1.00 89.50 94 GLY A C 1
ATOM 689 O O . GLY A 1 94 ? 8.371 -3.371 -3.950 1.00 89.50 94 GLY A O 1
ATOM 690 N N . THR A 1 95 ? 8.306 -3.530 -6.187 1.00 90.25 95 THR A N 1
ATOM 691 C CA . THR A 1 95 ? 7.216 -2.554 -6.354 1.00 90.25 95 THR A CA 1
ATOM 692 C C . THR A 1 95 ? 5.908 -3.077 -5.761 1.00 90.25 95 THR A C 1
ATOM 694 O O . THR A 1 95 ? 5.243 -2.358 -5.016 1.00 90.25 95 THR A O 1
ATOM 697 N N . GLY A 1 96 ? 5.556 -4.339 -6.032 1.00 90.62 96 GLY A N 1
ATOM 698 C CA . GLY A 1 96 ? 4.386 -4.975 -5.421 1.00 90.62 96 GLY A CA 1
ATOM 699 C C . GLY A 1 96 ? 4.487 -5.018 -3.893 1.00 90.62 96 GLY A C 1
ATOM 700 O O . GLY A 1 96 ? 3.541 -4.651 -3.197 1.00 90.62 96 GLY A O 1
ATOM 701 N N . ALA A 1 97 ? 5.652 -5.400 -3.362 1.00 93.31 97 ALA A N 1
ATOM 702 C CA . ALA A 1 97 ? 5.905 -5.472 -1.925 1.00 93.31 97 ALA A CA 1
ATOM 703 C C . ALA A 1 97 ? 5.834 -4.094 -1.247 1.00 93.31 97 ALA A C 1
ATOM 705 O O . ALA A 1 97 ? 5.205 -3.965 -0.199 1.00 93.31 97 ALA A O 1
ATOM 706 N N . LEU A 1 98 ? 6.417 -3.059 -1.863 1.00 92.06 98 LEU A N 1
ATOM 707 C CA . LEU A 1 98 ? 6.351 -1.679 -1.379 1.00 92.06 98 LEU A CA 1
ATOM 708 C C . LEU A 1 98 ? 4.898 -1.222 -1.212 1.00 92.06 98 LEU A C 1
ATOM 710 O O . LEU A 1 98 ? 4.526 -0.721 -0.150 1.00 92.06 98 LEU A O 1
ATOM 714 N N . LEU A 1 99 ? 4.075 -1.417 -2.247 1.00 93.12 99 LEU A N 1
ATOM 715 C CA . LEU A 1 99 ? 2.666 -1.025 -2.222 1.00 93.12 99 LEU A CA 1
ATOM 716 C C . LEU A 1 99 ? 1.886 -1.810 -1.161 1.00 93.12 99 LEU A C 1
ATOM 718 O O . LEU A 1 99 ? 1.093 -1.220 -0.430 1.00 93.12 99 LEU A O 1
ATOM 722 N N . ALA A 1 100 ? 2.154 -3.109 -1.023 1.00 93.88 100 ALA A N 1
ATOM 723 C CA . ALA A 1 100 ? 1.505 -3.953 -0.026 1.00 93.88 100 ALA A CA 1
ATOM 724 C C . ALA A 1 100 ? 1.806 -3.521 1.411 1.00 93.88 100 ALA A C 1
ATOM 726 O O . ALA A 1 100 ? 0.892 -3.344 2.220 1.00 93.88 100 ALA A O 1
ATOM 727 N N . VAL A 1 101 ? 3.084 -3.298 1.725 1.00 93.81 101 VAL A N 1
ATOM 728 C CA . VAL A 1 101 ? 3.510 -2.839 3.051 1.00 93.81 101 VAL A CA 1
ATOM 729 C C . VAL A 1 101 ? 2.926 -1.459 3.351 1.00 93.81 101 VAL A C 1
ATOM 731 O O . VAL A 1 101 ? 2.380 -1.253 4.435 1.00 93.81 101 VAL A O 1
ATOM 734 N N . ALA A 1 102 ? 2.955 -0.535 2.386 1.00 93.75 102 ALA A N 1
ATOM 735 C CA . ALA A 1 102 ? 2.355 0.789 2.533 1.00 93.75 102 ALA A CA 1
ATOM 736 C C . ALA A 1 102 ? 0.850 0.715 2.854 1.00 93.75 102 ALA A C 1
ATOM 738 O O . ALA A 1 102 ? 0.376 1.414 3.752 1.00 93.75 102 ALA A O 1
ATOM 739 N N . ALA A 1 103 ? 0.109 -0.170 2.178 1.00 94.56 103 ALA A N 1
ATOM 740 C CA . ALA A 1 103 ? -1.317 -0.386 2.420 1.00 94.56 103 ALA A CA 1
ATOM 741 C C . ALA A 1 103 ? -1.598 -0.864 3.851 1.00 94.56 103 ALA A C 1
ATOM 743 O O . ALA A 1 103 ? -2.494 -0.354 4.527 1.00 94.56 103 ALA A O 1
ATOM 744 N N . VAL A 1 104 ? -0.818 -1.846 4.314 1.00 95.06 104 VAL A N 1
ATOM 745 C CA . VAL A 1 104 ? -0.962 -2.447 5.645 1.00 95.06 104 VAL A CA 1
ATOM 746 C C . VAL A 1 104 ? -0.610 -1.441 6.739 1.00 95.06 104 VAL A C 1
ATOM 748 O O . VAL A 1 104 ? -1.339 -1.334 7.727 1.00 95.06 104 VAL A O 1
ATOM 751 N N . LEU A 1 105 ? 0.453 -0.655 6.556 1.00 92.31 105 LEU A N 1
ATOM 752 C CA . LEU A 1 105 ? 0.819 0.410 7.492 1.00 92.31 105 LEU A CA 1
ATOM 753 C C . LEU A 1 105 ? -0.258 1.497 7.560 1.00 92.31 105 LEU A C 1
ATOM 755 O O . LEU A 1 105 ? -0.640 1.913 8.654 1.00 92.31 105 LEU A O 1
ATOM 759 N N . ALA A 1 106 ? -0.807 1.912 6.416 1.00 93.25 106 ALA A N 1
ATOM 760 C CA . ALA A 1 106 ? -1.903 2.875 6.374 1.00 93.25 106 ALA A CA 1
ATOM 761 C C . ALA A 1 106 ? -3.168 2.348 7.074 1.00 93.25 106 ALA A C 1
ATOM 763 O O . ALA A 1 106 ? -3.836 3.090 7.798 1.00 93.25 106 ALA A O 1
ATOM 764 N N . LEU A 1 107 ? -3.467 1.053 6.928 1.00 91.62 107 LEU A N 1
ATOM 765 C CA . LEU A 1 107 ? -4.543 0.383 7.659 1.00 91.62 107 LEU A CA 1
ATOM 766 C C . LEU A 1 107 ? -4.287 0.375 9.173 1.00 91.62 107 LEU A C 1
ATOM 768 O O . LEU A 1 107 ? -5.198 0.667 9.948 1.00 91.62 107 LEU A O 1
ATOM 772 N N . GLY A 1 108 ? -3.056 0.102 9.611 1.00 89.38 108 GLY A N 1
ATOM 773 C CA . GLY A 1 108 ? -2.665 0.180 11.022 1.00 89.38 108 GLY A CA 1
ATOM 774 C C . GLY A 1 108 ? -2.834 1.588 11.602 1.00 89.38 108 GLY A C 1
ATOM 775 O O . GLY A 1 108 ? -3.439 1.757 12.663 1.00 89.38 108 GLY A O 1
ATOM 776 N N . LEU A 1 109 ? -2.390 2.612 10.868 1.00 90.50 109 LEU A N 1
ATOM 777 C CA . LEU A 1 109 ? -2.582 4.018 11.240 1.00 90.50 109 LEU A CA 1
ATOM 778 C C . LEU A 1 109 ? -4.068 4.388 11.318 1.00 90.50 109 LEU A C 1
ATOM 780 O O . LEU A 1 109 ? -4.492 5.041 12.271 1.00 90.50 109 LEU A O 1
ATOM 784 N N . GLY A 1 110 ? -4.884 3.923 10.370 1.00 89.69 110 GLY A N 1
ATOM 785 C CA . GLY A 1 110 ? -6.334 4.111 10.407 1.00 89.69 110 GLY A CA 1
ATOM 786 C C . GLY A 1 110 ? -6.997 3.454 11.619 1.00 89.69 110 GLY A C 1
ATOM 787 O O . GLY A 1 110 ? -7.901 4.041 12.216 1.00 89.69 110 GLY A O 1
ATOM 788 N N . ALA A 1 111 ? -6.524 2.271 12.021 1.00 87.69 111 ALA A N 1
ATOM 789 C CA . ALA A 1 111 ? -7.017 1.566 13.201 1.00 87.69 111 ALA A CA 1
ATOM 790 C C . ALA A 1 111 ? -6.673 2.310 14.503 1.00 87.69 111 ALA A C 1
ATOM 792 O O . ALA A 1 111 ? -7.492 2.363 15.425 1.00 87.69 111 ALA A O 1
ATOM 793 N N . LEU A 1 112 ? -5.486 2.922 14.566 1.00 88.00 112 LEU A N 1
ATOM 794 C CA . LEU A 1 112 ? -5.034 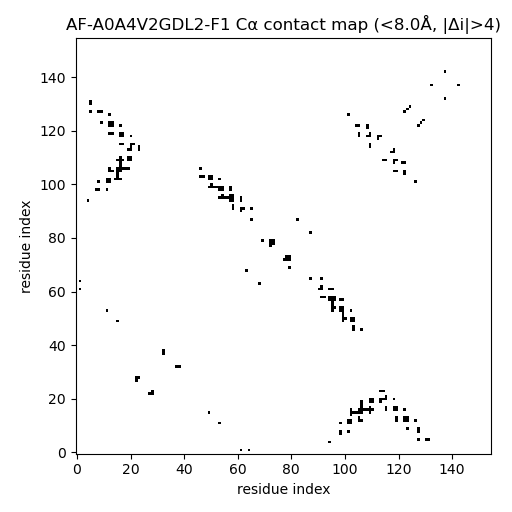3.697 15.720 1.00 88.00 112 LEU A CA 1
ATOM 795 C C . LEU A 1 112 ? -5.758 5.049 15.828 1.00 88.00 112 LEU A C 1
ATOM 797 O O . LEU A 1 112 ? -6.238 5.408 16.902 1.00 88.00 112 LEU A O 1
ATOM 801 N N . LEU A 1 113 ? -5.872 5.776 14.712 1.00 88.44 113 LEU A N 1
ATOM 802 C CA . LEU A 1 113 ? -6.363 7.158 14.678 1.00 88.44 113 LEU A CA 1
ATOM 803 C C . LEU A 1 113 ? -7.892 7.274 14.628 1.00 88.44 113 LEU A C 1
ATOM 805 O O . LEU A 1 113 ? -8.429 8.311 15.014 1.00 88.44 113 LEU A O 1
ATOM 809 N N . ARG A 1 114 ? -8.604 6.2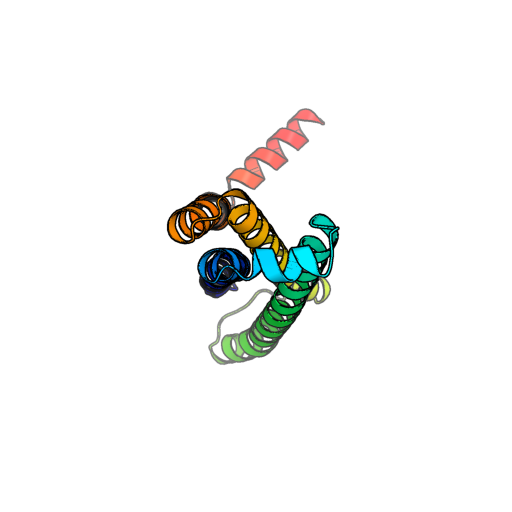31 14.172 1.00 85.56 114 ARG A N 1
ATOM 810 C CA . ARG A 1 114 ? -10.081 6.079 14.159 1.00 85.56 114 ARG A CA 1
ATOM 811 C C . ARG A 1 114 ? -10.884 7.133 13.376 1.00 85.56 114 ARG A C 1
ATOM 813 O O . ARG A 1 114 ? -12.062 6.911 13.103 1.00 85.56 114 ARG A O 1
ATOM 820 N N . ARG A 1 115 ? -10.280 8.257 12.980 1.00 85.50 115 ARG A N 1
ATOM 821 C CA . ARG A 1 115 ? -10.892 9.353 12.217 1.00 85.50 115 ARG A CA 1
ATOM 822 C C . ARG A 1 115 ? -10.274 9.413 10.820 1.00 85.50 115 ARG A C 1
ATOM 824 O O . ARG A 1 115 ? -9.059 9.494 10.684 1.00 85.50 115 ARG A O 1
ATOM 831 N N . SER A 1 116 ? -11.106 9.385 9.774 1.00 83.94 116 SER A N 1
ATOM 832 C CA . SER A 1 116 ? -10.630 9.249 8.385 1.00 83.94 116 SER A CA 1
ATOM 833 C C . SER A 1 116 ? -9.669 10.357 7.951 1.00 83.94 116 SER A C 1
ATOM 835 O O . SER A 1 116 ? -8.664 10.058 7.319 1.00 83.94 116 SER A O 1
ATOM 837 N N . VAL A 1 117 ? -9.947 11.616 8.314 1.00 89.56 117 VAL A N 1
ATOM 838 C CA . VAL A 1 117 ? -9.098 12.752 7.913 1.00 89.56 117 VAL A CA 1
ATOM 839 C C . VAL A 1 117 ? -7.702 12.628 8.518 1.00 89.56 117 VAL A C 1
ATOM 841 O O . VAL A 1 117 ? -6.718 12.680 7.792 1.00 89.56 117 VAL A O 1
ATOM 844 N N . THR A 1 118 ? -7.601 12.403 9.831 1.00 89.81 118 THR A N 1
ATOM 845 C CA . THR A 1 118 ? -6.295 12.285 10.495 1.00 89.81 118 THR A CA 1
ATOM 846 C C . THR A 1 118 ? -5.555 11.033 10.039 1.00 89.81 118 THR A C 1
ATOM 848 O O . THR A 1 118 ? -4.362 11.105 9.779 1.00 89.81 118 THR A O 1
ATOM 851 N N . ALA A 1 119 ? -6.259 9.913 9.856 1.00 91.12 119 ALA A N 1
ATOM 852 C CA . ALA A 1 119 ? -5.674 8.673 9.358 1.00 91.12 119 ALA A CA 1
ATOM 853 C C . ALA A 1 119 ? -5.009 8.839 7.988 1.00 91.12 119 ALA A C 1
ATOM 855 O O . ALA A 1 119 ? -3.847 8.471 7.822 1.00 91.12 119 ALA A O 1
ATOM 856 N N . VAL A 1 120 ? -5.731 9.409 7.019 1.00 91.50 120 VAL A N 1
ATOM 857 C CA . VAL A 1 120 ? -5.215 9.597 5.659 1.00 91.50 120 VAL A CA 1
ATOM 858 C C . VAL A 1 120 ? -4.070 10.604 5.654 1.00 91.50 120 VAL A C 1
ATOM 860 O O . VAL A 1 120 ? -3.015 10.300 5.105 1.00 91.50 120 VAL A O 1
ATOM 863 N N . THR A 1 121 ? -4.230 11.762 6.304 1.00 93.38 121 THR A N 1
ATOM 864 C CA . THR A 1 121 ? -3.176 12.786 6.345 1.00 93.38 121 THR A CA 1
ATOM 865 C C . THR A 1 121 ? -1.895 12.242 6.974 1.00 93.38 121 THR A C 1
ATOM 867 O O . THR A 1 121 ? -0.823 12.390 6.393 1.00 93.38 121 THR A O 1
ATOM 870 N N . THR A 1 122 ? -1.985 11.556 8.118 1.00 93.38 122 THR A N 1
ATOM 871 C CA . THR A 1 122 ? -0.810 10.963 8.768 1.00 93.38 122 THR A CA 1
ATOM 872 C C . THR A 1 122 ? -0.179 9.875 7.904 1.00 93.38 122 THR A C 1
ATOM 874 O O . THR A 1 122 ? 1.038 9.864 7.757 1.00 93.38 122 THR A O 1
ATOM 877 N N . ALA A 1 123 ? -0.968 8.989 7.292 1.00 91.94 123 ALA A N 1
ATOM 878 C CA . ALA A 1 123 ? -0.422 7.927 6.451 1.00 91.94 123 ALA A CA 1
ATOM 879 C C . ALA A 1 123 ? 0.278 8.479 5.198 1.00 91.94 123 ALA A C 1
ATOM 881 O O . ALA A 1 123 ? 1.352 8.004 4.836 1.00 91.94 123 ALA A O 1
ATOM 882 N N . VAL A 1 124 ? -0.271 9.528 4.579 1.00 93.44 124 VAL A N 1
ATOM 883 C CA . VAL A 1 124 ? 0.377 10.220 3.457 1.00 93.44 124 VAL A CA 1
ATOM 884 C C . VAL A 1 124 ? 1.696 10.851 3.905 1.00 93.44 124 VAL A C 1
ATOM 886 O O . VAL A 1 124 ? 2.726 10.605 3.285 1.00 93.44 124 VAL A O 1
ATOM 889 N N . VAL A 1 125 ? 1.706 11.604 5.005 1.00 94.19 125 VAL A N 1
ATOM 890 C CA . VAL A 1 125 ? 2.929 12.264 5.494 1.00 94.19 125 VAL A CA 1
ATOM 891 C C . VAL A 1 125 ? 4.001 11.247 5.894 1.00 94.19 125 VAL A C 1
ATOM 893 O O . VAL A 1 125 ? 5.164 11.426 5.560 1.00 94.19 125 VAL A O 1
ATOM 896 N N . VAL A 1 126 ? 3.636 10.163 6.574 1.00 93.94 126 VAL A N 1
ATOM 897 C CA . VAL A 1 126 ? 4.610 9.188 7.092 1.00 93.94 126 VAL A CA 1
ATOM 898 C C . VAL A 1 126 ? 5.150 8.261 6.002 1.00 93.94 126 VAL A C 1
ATOM 900 O O . VAL A 1 126 ? 6.282 7.806 6.114 1.00 93.94 126 VAL A O 1
ATOM 903 N N . ILE A 1 127 ? 4.374 7.966 4.955 1.00 92.56 127 ILE A N 1
ATOM 904 C CA . ILE A 1 127 ? 4.744 6.953 3.951 1.00 92.56 127 ILE A CA 1
ATOM 905 C C . ILE A 1 127 ? 5.135 7.599 2.616 1.00 92.56 127 ILE A C 1
ATOM 907 O O . ILE A 1 127 ? 6.158 7.252 2.028 1.00 92.56 127 ILE A O 1
ATOM 911 N N . VAL A 1 128 ? 4.341 8.552 2.125 1.00 90.25 128 VAL A N 1
ATOM 912 C CA . VAL A 1 128 ? 4.528 9.148 0.792 1.00 90.25 128 VAL A CA 1
ATOM 913 C C . VAL A 1 128 ? 5.651 10.182 0.805 1.00 90.25 128 VAL A C 1
ATOM 915 O O . VAL A 1 128 ? 6.467 10.213 -0.114 1.00 90.25 128 VAL A O 1
ATOM 918 N N . LEU A 1 129 ? 5.720 11.025 1.840 1.00 88.44 129 LEU A N 1
ATOM 919 C CA . LEU A 1 129 ? 6.740 12.070 1.931 1.00 88.44 129 LEU A CA 1
ATOM 920 C C . LEU A 1 129 ? 8.176 11.517 1.925 1.00 88.44 129 LEU A C 1
ATOM 922 O O . LEU A 1 129 ? 8.962 11.993 1.108 1.00 88.44 129 LEU A O 1
ATOM 926 N N . PRO A 1 130 ? 8.556 10.514 2.745 1.00 87.88 130 PRO A N 1
ATOM 927 C CA . PRO A 1 130 ? 9.911 9.972 2.680 1.00 87.88 130 PRO A CA 1
ATOM 928 C C . PRO A 1 130 ? 10.196 9.280 1.347 1.00 87.88 130 PRO A C 1
ATOM 930 O O . PRO A 1 130 ? 11.324 9.345 0.875 1.00 87.88 130 PRO A O 1
ATOM 933 N N . TYR A 1 131 ? 9.194 8.674 0.701 1.00 86.00 131 TYR A N 1
ATOM 934 C CA . TYR A 1 131 ? 9.354 8.117 -0.644 1.00 86.00 131 TYR A CA 1
ATOM 935 C C . TYR A 1 131 ? 9.678 9.209 -1.675 1.00 86.00 131 TYR A C 1
ATOM 937 O O . TYR A 1 131 ? 10.592 9.049 -2.484 1.00 86.00 131 TYR A O 1
ATOM 945 N N . LEU A 1 132 ? 8.974 10.344 -1.613 1.00 84.44 132 LEU A N 1
ATOM 946 C CA . LEU A 1 132 ? 9.254 11.505 -2.457 1.00 84.44 132 LEU A CA 1
ATOM 947 C C . LEU A 1 132 ? 10.650 12.066 -2.201 1.00 84.44 132 LEU A C 1
ATOM 949 O O . LEU A 1 132 ? 11.394 12.282 -3.152 1.00 84.44 132 LEU A O 1
ATOM 953 N N . LEU A 1 133 ? 11.013 12.264 -0.933 1.00 84.50 133 LEU A N 1
ATOM 954 C CA . LEU A 1 133 ? 12.343 12.741 -0.559 1.00 84.50 133 LEU A CA 1
ATOM 955 C C . LEU A 1 133 ? 13.425 11.762 -1.014 1.00 84.50 133 LEU A C 1
ATOM 957 O O . LEU A 1 133 ? 14.450 12.186 -1.528 1.00 84.50 133 LEU A O 1
ATOM 961 N N . ALA A 1 134 ? 13.195 10.455 -0.900 1.00 81.81 134 ALA A N 1
ATOM 962 C CA . ALA A 1 134 ? 14.142 9.464 -1.387 1.00 81.81 134 ALA A CA 1
ATOM 963 C C . ALA A 1 134 ? 14.334 9.557 -2.909 1.00 81.81 134 ALA A C 1
ATOM 965 O O . ALA A 1 134 ? 15.451 9.444 -3.402 1.00 81.81 134 ALA A O 1
ATOM 966 N N . MET A 1 135 ? 13.258 9.808 -3.655 1.00 74.12 135 MET A N 1
ATOM 967 C CA . MET A 1 135 ? 13.304 9.937 -5.109 1.00 74.12 135 MET A CA 1
ATOM 968 C C . MET A 1 135 ? 13.966 11.240 -5.582 1.00 74.12 135 MET A C 1
ATOM 970 O O . MET A 1 135 ? 14.634 11.237 -6.613 1.00 74.12 135 MET A O 1
ATOM 974 N N . THR A 1 136 ? 13.779 12.350 -4.863 1.00 74.19 136 THR A N 1
ATOM 975 C CA . THR A 1 136 ? 14.269 13.678 -5.274 1.00 74.19 136 THR A CA 1
ATOM 976 C C . THR A 1 136 ? 15.617 14.055 -4.657 1.00 74.19 136 THR A C 1
ATOM 978 O O . THR A 1 136 ? 16.397 14.753 -5.299 1.00 74.19 136 THR A O 1
ATOM 981 N N . VAL A 1 137 ? 15.908 13.595 -3.434 1.00 67.12 137 VAL A N 1
ATOM 982 C CA . VAL A 1 137 ? 17.083 13.984 -2.627 1.00 67.12 137 VAL A CA 1
ATOM 983 C C . VAL A 1 137 ? 18.211 12.943 -2.675 1.00 67.12 137 VAL A C 1
ATOM 985 O O . VAL A 1 137 ? 19.345 13.283 -2.345 1.00 67.12 137 VAL A O 1
ATOM 988 N N . LEU A 1 138 ? 17.976 11.716 -3.173 1.00 58.31 138 LEU A N 1
ATOM 989 C CA . LEU A 1 138 ? 19.053 10.767 -3.523 1.00 58.31 138 LEU A CA 1
ATOM 990 C C . LEU A 1 138 ? 19.396 10.729 -5.036 1.00 58.31 138 LEU A C 1
ATOM 992 O O . LEU A 1 138 ? 19.445 9.640 -5.616 1.00 58.31 138 LEU A O 1
ATOM 996 N N . PRO A 1 139 ? 19.708 11.842 -5.732 1.00 56.12 139 PRO A N 1
ATOM 997 C CA . PRO A 1 139 ? 20.370 11.736 -7.022 1.00 56.12 139 PRO A CA 1
ATOM 998 C C . PRO A 1 139 ? 21.829 11.329 -6.770 1.00 56.12 139 PRO A C 1
ATOM 1000 O O . PRO A 1 139 ? 22.648 12.176 -6.440 1.00 56.12 139 PRO A O 1
ATOM 1003 N N . ALA A 1 140 ? 22.116 10.025 -6.872 1.00 56.06 140 ALA A N 1
ATOM 1004 C CA . ALA A 1 140 ? 23.404 9.324 -7.068 1.00 56.06 140 ALA A CA 1
ATOM 1005 C C . ALA A 1 140 ? 24.649 9.662 -6.198 1.00 56.06 140 ALA A C 1
ATOM 1007 O O . ALA A 1 140 ? 25.448 8.767 -5.939 1.00 56.06 140 ALA A O 1
ATOM 1008 N N . GLY A 1 141 ? 24.845 10.886 -5.704 1.00 53.09 141 GLY A N 1
ATOM 1009 C CA . GLY A 1 141 ? 26.044 11.315 -4.975 1.00 53.09 141 GLY A CA 1
ATOM 1010 C C . GLY A 1 141 ? 26.048 10.995 -3.477 1.00 53.09 141 GLY A C 1
ATOM 1011 O O . GLY A 1 141 ? 27.116 10.889 -2.883 1.00 53.09 141 GLY A O 1
ATOM 1012 N N . ALA A 1 142 ? 24.883 10.814 -2.844 1.00 57.19 142 ALA A N 1
ATOM 1013 C CA . ALA A 1 142 ? 24.810 10.495 -1.411 1.00 57.19 142 ALA A CA 1
ATOM 1014 C C . ALA A 1 142 ? 25.182 9.031 -1.112 1.00 57.19 142 ALA A C 1
ATOM 1016 O O . ALA A 1 142 ? 25.836 8.752 -0.110 1.00 57.19 142 ALA A O 1
ATOM 1017 N N . LEU A 1 143 ? 24.813 8.112 -2.011 1.00 58.75 143 LEU A N 1
ATOM 1018 C CA . LEU A 1 143 ? 25.196 6.700 -1.942 1.00 58.75 143 LEU A CA 1
ATOM 1019 C C . LEU A 1 143 ? 26.695 6.511 -2.192 1.00 58.75 143 LEU A C 1
ATOM 1021 O O . LEU A 1 143 ? 27.308 5.759 -1.445 1.00 58.75 143 LEU A O 1
ATOM 1025 N N . GLY A 1 144 ? 27.282 7.254 -3.142 1.00 59.38 144 GLY A N 1
ATOM 1026 C CA . GLY A 1 144 ? 28.732 7.259 -3.379 1.00 59.38 144 GLY A CA 1
ATOM 1027 C C . GLY A 1 144 ? 29.521 7.667 -2.134 1.00 59.38 144 GLY A C 1
ATOM 1028 O O . GLY A 1 144 ? 30.380 6.926 -1.677 1.00 59.38 144 GLY A O 1
ATOM 1029 N N . ARG A 1 145 ? 29.140 8.771 -1.475 1.00 61.34 145 ARG A N 1
ATOM 1030 C CA . ARG A 1 145 ? 29.828 9.220 -0.250 1.00 61.34 145 ARG A CA 1
ATOM 1031 C C . ARG A 1 145 ? 29.710 8.242 0.918 1.00 61.34 145 ARG A C 1
ATOM 1033 O O . ARG A 1 145 ? 30.620 8.176 1.734 1.00 61.34 145 ARG A O 1
ATOM 1040 N N . LEU A 1 146 ? 28.608 7.499 1.015 1.00 63.94 146 LEU A N 1
ATOM 1041 C CA . LEU A 1 146 ? 28.432 6.479 2.050 1.00 63.94 146 LEU A CA 1
ATOM 1042 C C . LEU A 1 146 ? 29.242 5.215 1.740 1.00 63.94 146 LEU A C 1
ATOM 1044 O O . LEU A 1 146 ? 29.835 4.648 2.651 1.00 63.94 146 LEU A O 1
ATOM 1048 N N . THR A 1 147 ? 29.321 4.792 0.476 1.00 70.06 147 THR A N 1
ATOM 1049 C CA . THR A 1 147 ? 30.163 3.654 0.078 1.00 70.06 147 THR A CA 1
ATOM 1050 C C . THR A 1 147 ? 31.651 3.971 0.170 1.00 70.06 147 THR A C 1
ATOM 1052 O O . THR A 1 147 ? 32.414 3.107 0.600 1.00 70.06 147 THR A O 1
ATOM 1055 N N . ASP A 1 148 ? 32.042 5.205 -0.155 1.00 68.06 148 ASP A N 1
ATOM 1056 C CA . ASP A 1 148 ? 33.420 5.690 -0.064 1.00 68.06 148 ASP A CA 1
ATOM 1057 C C . ASP A 1 148 ? 33.846 5.851 1.402 1.00 68.06 148 ASP A C 1
ATOM 1059 O O . ASP A 1 148 ? 34.935 5.426 1.774 1.00 68.06 148 ASP A O 1
ATOM 1063 N N . ALA A 1 149 ? 32.968 6.377 2.267 1.00 67.44 149 ALA A N 1
ATOM 1064 C CA . ALA A 1 149 ? 33.231 6.480 3.704 1.00 67.44 149 ALA A CA 1
ATOM 1065 C C . ALA A 1 149 ? 33.335 5.106 4.386 1.00 67.44 149 ALA A C 1
ATOM 1067 O O . ALA A 1 149 ? 34.149 4.928 5.287 1.00 67.44 149 ALA A O 1
ATOM 1068 N N . VAL A 1 150 ? 32.541 4.123 3.949 1.00 72.06 150 VAL A N 1
ATOM 1069 C CA . VAL A 1 150 ? 32.622 2.745 4.458 1.00 72.06 150 VAL A CA 1
ATOM 1070 C C . VAL A 1 150 ? 33.894 2.044 3.977 1.00 72.06 150 VAL A C 1
ATOM 1072 O O . VAL A 1 150 ? 34.527 1.358 4.772 1.00 72.06 150 VAL A O 1
ATOM 1075 N N . HIS A 1 151 ? 34.311 2.238 2.721 1.00 71.25 151 HIS A N 1
ATOM 1076 C CA . HIS A 1 151 ? 35.590 1.702 2.235 1.00 71.25 151 HIS A CA 1
ATOM 1077 C C . HIS A 1 151 ? 36.789 2.365 2.920 1.00 71.25 151 HIS A C 1
ATOM 1079 O O . HIS A 1 151 ? 37.729 1.669 3.284 1.00 71.25 151 HIS A O 1
ATOM 1085 N N . ALA A 1 152 ? 36.739 3.677 3.160 1.00 70.06 152 ALA A N 1
ATOM 1086 C CA . ALA A 1 152 ? 37.783 4.406 3.880 1.00 70.06 152 ALA A CA 1
ATOM 1087 C C . ALA A 1 152 ? 37.871 4.041 5.372 1.00 70.06 152 ALA A C 1
ATOM 1089 O O . ALA A 1 152 ? 38.911 4.242 5.983 1.00 70.06 152 ALA A O 1
ATOM 1090 N N . ALA A 1 153 ? 36.797 3.516 5.968 1.00 66.88 153 ALA A N 1
ATOM 1091 C CA . ALA A 1 153 ? 36.798 3.026 7.347 1.00 66.88 153 ALA A CA 1
ATOM 1092 C C . ALA A 1 153 ? 37.286 1.569 7.480 1.00 66.88 153 ALA A C 1
ATOM 1094 O O . ALA A 1 153 ? 37.510 1.103 8.596 1.00 66.88 153 ALA A O 1
ATOM 1095 N N . LEU A 1 154 ? 37.402 0.841 6.363 1.00 72.00 154 LEU A N 1
ATOM 1096 C CA . LEU A 1 154 ? 37.819 -0.565 6.304 1.00 72.00 154 LEU A CA 1
ATOM 1097 C C . LEU A 1 154 ? 39.216 -0.763 5.680 1.00 72.00 154 LEU A C 1
ATOM 1099 O O . LEU A 1 154 ? 39.661 -1.907 5.579 1.00 72.00 154 LEU A O 1
ATOM 1103 N N . ALA A 1 155 ? 39.883 0.318 5.269 1.00 59.41 155 ALA A N 1
ATOM 1104 C CA . ALA A 1 155 ? 41.261 0.355 4.772 1.00 59.41 155 ALA A CA 1
ATOM 1105 C C . ALA A 1 155 ? 42.177 1.036 5.797 1.00 59.41 155 ALA A C 1
ATOM 1107 O O . ALA A 1 155 ? 43.344 0.600 5.907 1.00 59.41 155 ALA A O 1
#

Foldseek 3Di:
DPPCLLVLLLVLLLCLLCVQLVCLVVVVVVVVCVVPVPPVVVLVVSLCVSLVVQLVVQLVVLVVCLVVVVVVCVVVVHDDDDDPPVRSVCVSNVSSNLSSVLSSVLNVLSVVVSHSVRSSVVSCCVRSVVVVCCVPVPPPPVVVVVVVVVVVVVD

Solvent-accessible surface area (backbone atoms only — not comparable to full-atom values): 8149 Å² total; per-residue (Å²): 132,75,74,63,52,60,59,54,43,54,51,36,26,44,49,22,7,42,66,45,17,54,34,58,74,69,54,48,58,58,64,49,44,76,76,44,82,56,67,64,58,60,52,48,52,50,37,50,51,52,20,50,54,37,22,54,52,33,28,51,52,38,46,50,49,56,63,50,46,56,55,55,36,56,74,68,73,50,88,68,81,85,71,53,72,72,55,54,51,49,51,22,52,48,49,4,49,52,38,11,52,44,15,34,51,11,26,51,43,6,63,72,58,53,39,55,69,62,12,35,54,50,34,43,56,70,54,50,45,57,53,51,47,52,68,70,72,53,70,71,58,63,62,50,53,51,53,50,51,53,50,65,73,73,109

Mean predicted aligned error: 10.24 Å

pLDDT: mean 79.99, std 13.1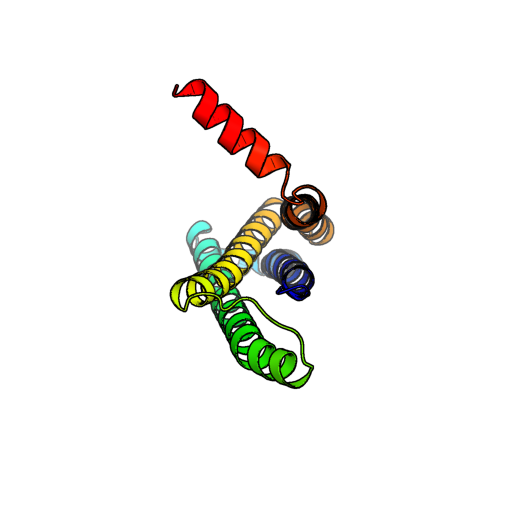1, range [51.44, 95.81]

Sequence (155 aa):
MLVGTFVGLVVVVVVGAMFITAEYRRGLIRTTLTASPQRIRVLAAKAVVVGAVTFVTGLLAAAVVVAFGQRVLRGNGVYVHPASTPTELRVIVGTGALLAVAAVLALGLGALLRRSVTAVTTAVVVIVLPYLLAMTVLPAGALGRLTDAVHAALA

Organism: NCBI:txid1077942

Radius of gyration: 19.76 Å; Cα contacts (8 Å, |Δi|>4): 138; chains: 1; bounding box: 63×26×52 Å

Secondary structure (DSSP, 8-state):
--TTHHHHHHHHHHHHHHHHHHHHHTTHHHHHHHH---HHHHHHHHHHHHHHHHHHHHHHHHHHHHHHHHHHHHHTT-------HHHHHHHHHHHHHHHHHHHHHHHHHHHHH-SHHHHHHHHIIIIIHHHHHHHHH-SSHHHHHHHHHHHHT--